Protein AF-A0A534LFG1-F1 (afdb_monomer_lite)

pLDDT: mean 82.27, std 19.26, range [36.06, 98.5]

Foldseek 3Di:
DDDDDPPDPPVPPFQQFWKDKDKDKDLAADDLVVLVVSLVQQQQVDRPDDDRPRRGLFLKKWKWKDKQQHTDATDIWGTGLVVDPVSSVRSVVLNVCRVPDDRRIIMIMMMIRHGADPPADRTRVLYDFDWDQDPNGIDTDDDITADPDPPVPRPPDRGD

Secondary structure (DSSP, 8-state):
----------TTTTGGG--EEEEEEESS---SHHHHHHHHHHHH-PPSSSS--TT-S-S-EEEEEEETTEEEEEEEESS-GGG-HHHHHHHHHHHHHHHHSPTT--EEEEEEE----TT----GGGSSPEEEEETTEEEEE---S--------TTTS---

Structure (mmCIF, N/CA/C/O backbone):
data_AF-A0A534LFG1-F1
#
_entry.id   AF-A0A534LFG1-F1
#
loop_
_atom_site.group_PDB
_atom_site.id
_atom_site.type_symbol
_atom_site.label_atom_id
_atom_site.label_alt_id
_atom_site.label_comp_id
_at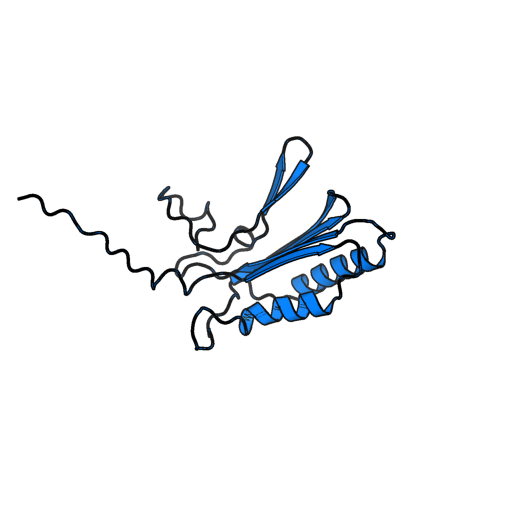om_site.label_asym_id
_atom_site.label_entity_id
_atom_site.label_seq_id
_atom_site.pdbx_PDB_ins_code
_atom_site.Cartn_x
_atom_site.Cartn_y
_atom_site.Cartn_z
_atom_site.occupancy
_atom_site.B_iso_or_equiv
_atom_site.auth_seq_id
_atom_site.auth_comp_id
_atom_site.auth_asym_id
_atom_site.auth_atom_id
_atom_site.pdbx_PDB_model_num
ATOM 1 N N . MET A 1 1 ? -3.497 -32.196 -44.709 1.00 38.19 1 MET A N 1
ATOM 2 C CA . MET A 1 1 ? -2.344 -31.792 -43.874 1.00 38.19 1 MET A CA 1
ATOM 3 C C . MET A 1 1 ? -2.726 -30.531 -43.113 1.00 38.19 1 MET A C 1
ATOM 5 O O . MET A 1 1 ? -2.758 -29.467 -43.707 1.00 38.19 1 MET A O 1
ATOM 9 N N . SER A 1 2 ? -3.103 -30.648 -41.839 1.00 39.84 2 SER A N 1
ATOM 10 C CA . SER A 1 2 ? -3.384 -29.499 -40.967 1.00 39.84 2 SER A CA 1
ATOM 11 C C . SER A 1 2 ? -2.445 -29.612 -39.772 1.00 39.84 2 SER A C 1
ATOM 13 O O . SER A 1 2 ? -2.608 -30.491 -38.926 1.00 39.84 2 SER A O 1
ATOM 15 N N . GLN A 1 3 ? -1.385 -28.804 -39.766 1.00 36.06 3 GLN A N 1
ATOM 16 C CA . GLN A 1 3 ? -0.477 -28.715 -38.630 1.00 36.06 3 GLN A CA 1
ATOM 17 C C . GLN A 1 3 ? -1.161 -27.877 -37.548 1.00 36.06 3 GLN A C 1
ATOM 19 O O . GLN A 1 3 ? -1.248 -26.657 -37.654 1.00 36.06 3 GLN A O 1
ATOM 24 N N . ARG A 1 4 ? -1.660 -28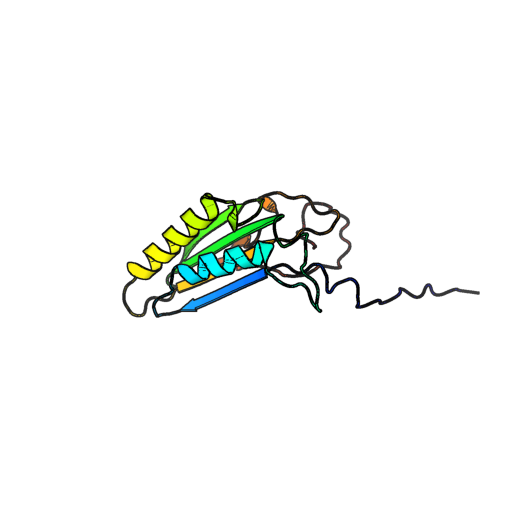.540 -36.499 1.00 39.09 4 ARG A N 1
ATOM 25 C CA . ARG A 1 4 ? -1.994 -27.874 -35.236 1.00 39.09 4 ARG A CA 1
ATOM 26 C C . ARG A 1 4 ? -0.694 -27.372 -34.614 1.00 39.09 4 ARG A C 1
ATOM 28 O O . ARG A 1 4 ? 0.124 -28.167 -34.152 1.00 39.09 4 ARG A O 1
ATOM 35 N N . THR A 1 5 ? -0.509 -26.060 -34.599 1.00 41.78 5 THR A N 1
ATOM 36 C CA . THR A 1 5 ? 0.534 -25.378 -33.835 1.00 41.78 5 THR A CA 1
ATOM 37 C C . THR A 1 5 ? 0.367 -25.716 -32.351 1.00 41.78 5 THR A C 1
ATOM 39 O O . THR A 1 5 ? -0.608 -25.333 -31.708 1.00 41.78 5 THR A O 1
ATOM 42 N N . ARG A 1 6 ? 1.316 -26.479 -31.791 1.00 36.97 6 ARG A N 1
ATOM 43 C CA . ARG A 1 6 ? 1.435 -26.667 -30.339 1.00 36.97 6 ARG A CA 1
ATOM 44 C C . ARG A 1 6 ? 1.841 -25.331 -29.722 1.00 36.97 6 ARG A C 1
ATOM 46 O O . ARG A 1 6 ? 2.999 -24.936 -29.828 1.00 36.97 6 ARG A O 1
ATOM 53 N N . VAL A 1 7 ? 0.908 -24.667 -29.047 1.00 42.75 7 VAL A N 1
ATOM 54 C CA . VAL A 1 7 ? 1.237 -23.594 -28.103 1.00 42.75 7 VAL A CA 1
ATOM 55 C C . VAL A 1 7 ? 2.069 -24.229 -26.989 1.00 42.75 7 VAL A C 1
ATOM 57 O O . VAL A 1 7 ? 1.596 -25.110 -26.269 1.00 42.75 7 VAL A O 1
ATOM 60 N N . SER A 1 8 ? 3.348 -23.865 -26.896 1.00 38.81 8 SER A N 1
ATOM 61 C CA . SER A 1 8 ? 4.226 -24.404 -25.863 1.00 38.81 8 SER A CA 1
ATOM 62 C C . SER A 1 8 ? 3.836 -23.811 -24.508 1.00 38.81 8 SER A C 1
ATOM 64 O O . SER A 1 8 ? 4.223 -22.689 -24.184 1.00 38.81 8 SER A O 1
ATOM 66 N N . ASN A 1 9 ? 3.112 -24.571 -23.690 1.00 44.28 9 ASN A N 1
ATOM 67 C CA . ASN A 1 9 ? 2.998 -24.294 -22.261 1.00 44.28 9 ASN A CA 1
ATOM 68 C C . ASN A 1 9 ? 4.360 -24.561 -21.606 1.00 44.28 9 ASN A C 1
ATOM 70 O O . ASN A 1 9 ? 4.653 -25.679 -21.190 1.00 44.28 9 ASN A O 1
ATOM 74 N N . ARG A 1 10 ? 5.224 -23.540 -21.542 1.00 38.34 10 ARG A N 1
ATOM 75 C CA . ARG A 1 10 ? 6.400 -23.542 -20.661 1.00 38.34 10 ARG A CA 1
ATOM 76 C C . ARG A 1 10 ? 6.035 -22.818 -19.358 1.00 38.34 10 ARG A C 1
ATOM 78 O O . ARG A 1 10 ? 6.088 -21.589 -19.337 1.00 38.34 10 ARG A O 1
ATOM 85 N N . PRO A 1 11 ? 5.731 -23.536 -18.261 1.00 42.47 11 PRO A N 1
ATOM 86 C CA . PRO A 1 11 ? 5.372 -22.927 -16.975 1.00 42.47 11 PRO A CA 1
ATOM 87 C C . PRO A 1 11 ? 6.530 -22.160 -16.299 1.00 42.47 11 PRO A C 1
ATOM 89 O O . PRO A 1 11 ? 6.317 -21.455 -15.321 1.00 42.47 11 PRO A O 1
ATOM 92 N N . ALA A 1 12 ? 7.754 -22.230 -16.833 1.00 42.09 12 ALA A N 1
ATOM 93 C CA . ALA A 1 12 ? 8.945 -21.635 -16.222 1.00 42.09 12 ALA A CA 1
ATOM 94 C C . ALA A 1 12 ? 9.091 -20.106 -16.397 1.00 42.09 12 ALA A C 1
ATOM 96 O O . ALA A 1 12 ? 9.853 -19.491 -15.661 1.00 42.09 12 ALA A O 1
ATOM 97 N N . ARG A 1 13 ? 8.397 -19.464 -17.353 1.00 46.31 13 ARG A N 1
ATOM 98 C CA . ARG A 1 13 ? 8.563 -18.012 -17.609 1.00 46.31 13 ARG A CA 1
ATOM 99 C C . ARG A 1 13 ? 7.664 -17.098 -16.769 1.00 46.31 13 ARG A C 1
ATOM 101 O O . ARG A 1 13 ? 8.004 -15.929 -16.628 1.00 46.31 13 ARG A O 1
ATOM 108 N N . LEU A 1 14 ? 6.558 -17.601 -16.212 1.00 48.28 14 LEU A N 1
ATOM 109 C CA . LEU A 1 14 ? 5.658 -16.793 -15.370 1.00 48.28 14 LEU A CA 1
ATOM 110 C C . LEU A 1 14 ? 6.205 -16.578 -13.953 1.00 48.28 14 LEU A C 1
ATOM 112 O O . LEU A 1 14 ? 5.937 -15.552 -13.336 1.00 48.28 14 LEU A O 1
ATOM 116 N N . ALA A 1 15 ? 6.996 -17.523 -13.444 1.00 48.16 15 ALA A N 1
ATOM 117 C CA . ALA A 1 15 ? 7.451 -17.504 -12.058 1.00 48.16 15 ALA A CA 1
ATOM 118 C C . ALA A 1 15 ? 8.389 -16.320 -11.739 1.00 48.16 15 ALA A C 1
ATOM 120 O O . ALA A 1 15 ? 8.491 -15.916 -10.588 1.00 48.16 15 ALA A O 1
ATOM 121 N N . SER A 1 16 ? 9.044 -15.720 -12.740 1.00 53.75 16 SER A N 1
ATOM 122 C CA . SER A 1 16 ? 10.125 -14.749 -12.529 1.00 53.75 16 SER A CA 1
ATOM 123 C C . SER A 1 16 ? 9.684 -13.279 -12.473 1.00 53.75 16 SER A C 1
ATOM 125 O O . SER A 1 16 ? 10.534 -12.409 -12.638 1.00 53.75 16 SER A O 1
ATOM 127 N N . ARG A 1 17 ? 8.385 -12.962 -12.379 1.00 62.84 17 ARG A N 1
ATOM 128 C CA . ARG A 1 17 ? 7.884 -11.578 -12.562 1.00 62.84 17 ARG A CA 1
ATOM 129 C C . ARG A 1 17 ? 6.794 -11.159 -11.583 1.00 62.84 17 ARG A C 1
ATOM 131 O O . ARG A 1 17 ? 6.029 -10.251 -11.869 1.00 62.84 17 ARG A O 1
ATOM 138 N N . MET A 1 18 ? 6.711 -11.816 -10.436 1.00 75.69 18 MET A N 1
ATOM 139 C CA . MET A 1 18 ? 5.691 -11.474 -9.452 1.00 75.69 18 MET A CA 1
ATOM 140 C C . MET A 1 18 ? 6.048 -10.173 -8.724 1.00 75.69 18 MET A C 1
ATOM 142 O O . MET A 1 18 ? 7.216 -9.823 -8.600 1.00 75.69 18 MET A O 1
ATOM 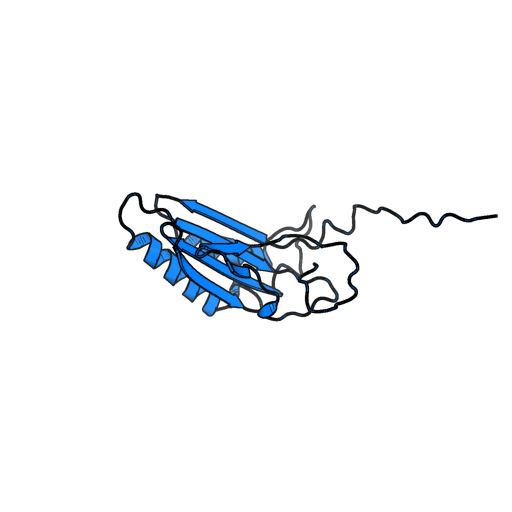146 N N . CYS A 1 19 ? 5.042 -9.449 -8.256 1.00 87.50 19 CYS A N 1
ATOM 147 C CA . CYS A 1 19 ? 5.134 -8.344 -7.305 1.00 87.50 19 CYS A CA 1
ATOM 148 C C . CYS A 1 19 ? 5.265 -8.848 -5.859 1.00 87.50 19 CYS A C 1
ATOM 150 O O . CYS A 1 19 ? 5.222 -10.057 -5.600 1.00 87.50 19 CYS A O 1
ATOM 152 N N . ARG A 1 20 ? 5.372 -7.919 -4.901 1.00 91.31 20 ARG A N 1
ATOM 153 C CA . ARG A 1 20 ? 5.162 -8.208 -3.472 1.00 91.31 20 ARG A CA 1
ATOM 154 C C . ARG A 1 20 ? 3.882 -7.562 -2.995 1.00 91.31 20 ARG A C 1
ATOM 156 O O . ARG A 1 20 ? 3.577 -6.437 -3.373 1.00 91.31 20 ARG A O 1
ATOM 163 N N . MET A 1 21 ? 3.142 -8.295 -2.175 1.00 94.06 21 MET A N 1
ATOM 164 C CA . MET A 1 21 ? 1.892 -7.832 -1.592 1.00 94.06 21 MET A CA 1
ATOM 165 C C . MET A 1 21 ? 1.940 -8.019 -0.086 1.00 94.06 21 MET A C 1
ATOM 167 O O . MET A 1 21 ? 2.454 -9.024 0.401 1.00 94.06 21 MET A O 1
ATOM 171 N N . MET A 1 22 ? 1.354 -7.067 0.620 1.00 96.31 22 MET A N 1
ATOM 172 C CA . MET A 1 22 ? 1.100 -7.097 2.048 1.00 96.31 22 MET A CA 1
ATOM 173 C C . MET A 1 22 ? -0.396 -6.886 2.277 1.00 96.31 22 MET A C 1
ATOM 175 O O . MET A 1 22 ? -1.044 -6.081 1.599 1.00 96.31 22 MET A O 1
ATOM 179 N N . GLY A 1 23 ? -0.936 -7.619 3.244 1.00 97.12 23 GLY A N 1
ATOM 180 C CA . GLY A 1 23 ? -2.281 -7.439 3.767 1.00 97.12 23 GLY A CA 1
ATOM 181 C C . GLY A 1 23 ? -2.245 -7.581 5.282 1.00 97.12 23 GLY A C 1
ATOM 182 O O . GLY A 1 23 ? -1.763 -8.589 5.791 1.00 97.12 23 GLY A O 1
ATOM 183 N N . VAL A 1 24 ? -2.745 -6.580 5.996 1.00 97.06 24 VAL A N 1
ATOM 184 C CA . VAL A 1 24 ? -2.854 -6.575 7.457 1.00 97.06 24 VAL A CA 1
ATOM 185 C C . VAL A 1 24 ? -4.320 -6.432 7.808 1.00 97.06 24 VAL A C 1
ATOM 187 O O . VAL A 1 24 ? -4.982 -5.528 7.310 1.00 97.06 24 VAL A O 1
ATOM 190 N N . VAL A 1 25 ? -4.823 -7.296 8.684 1.00 96.38 25 VAL A N 1
ATOM 191 C CA . VAL A 1 25 ? -6.154 -7.171 9.282 1.00 96.38 25 VAL A CA 1
ATOM 192 C C . VAL A 1 25 ? -5.961 -7.249 10.782 1.00 96.38 25 VAL A C 1
ATOM 194 O O . VAL A 1 25 ? -5.603 -8.301 11.306 1.00 96.38 25 VAL A O 1
ATOM 197 N N . SER A 1 26 ? -6.153 -6.133 11.478 1.00 93.75 26 SER A N 1
ATOM 198 C CA . SER A 1 26 ? -5.831 -6.062 12.898 1.00 93.75 26 SER A CA 1
ATOM 199 C C . SER A 1 26 ? -6.858 -5.278 13.703 1.00 93.75 26 SER A C 1
ATOM 20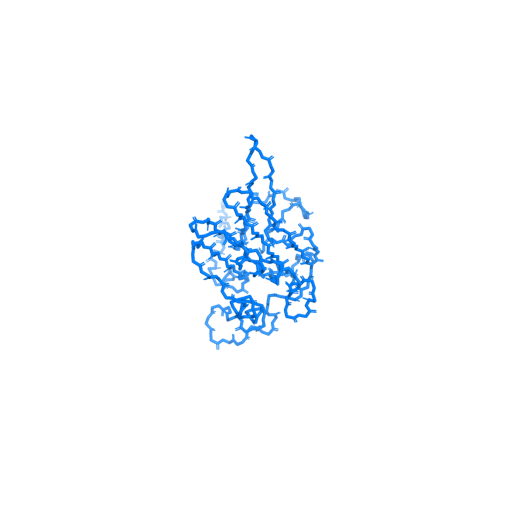1 O O . SER A 1 26 ? -7.439 -4.298 13.242 1.00 93.75 26 SER A O 1
ATOM 203 N N . ARG A 1 27 ? -7.054 -5.716 14.949 1.00 92.00 27 ARG A N 1
ATOM 204 C CA . ARG A 1 27 ? -7.683 -4.934 16.026 1.00 92.00 27 ARG A CA 1
ATOM 205 C C . ARG A 1 27 ? -6.661 -4.485 17.080 1.00 92.00 27 ARG A C 1
ATOM 207 O O . ARG A 1 27 ? -6.977 -3.625 17.894 1.00 92.00 27 ARG A O 1
ATOM 214 N N . GLY A 1 28 ? -5.435 -5.016 17.032 1.00 86.44 28 GLY A N 1
ATOM 215 C CA . GLY A 1 28 ? -4.309 -4.690 17.917 1.00 86.44 28 GLY A CA 1
ATOM 216 C C . GLY A 1 28 ? -3.201 -3.890 17.214 1.00 86.44 28 GLY A C 1
ATOM 217 O O . GLY A 1 28 ? -3.300 -3.632 16.012 1.00 86.44 28 GLY A O 1
ATOM 218 N N . PRO A 1 29 ? -2.155 -3.463 17.931 1.00 86.75 29 PRO A N 1
ATOM 219 C CA . PRO A 1 29 ? -1.137 -2.578 17.373 1.00 86.75 29 PRO A CA 1
ATOM 220 C C . PRO A 1 29 ? -0.486 -3.168 16.113 1.00 86.75 29 PRO A C 1
ATOM 222 O O . PRO A 1 29 ? -0.189 -4.358 16.049 1.00 86.75 29 PRO A O 1
ATOM 225 N N . VAL A 1 30 ? -0.287 -2.317 15.110 1.00 89.94 30 VAL A N 1
ATOM 226 C CA . VAL A 1 30 ? 0.550 -2.560 13.932 1.00 89.94 30 VAL A CA 1
ATOM 227 C C . VAL A 1 30 ? 1.804 -1.710 14.092 1.00 89.94 30 VAL A C 1
ATOM 229 O O . VAL A 1 30 ? 1.705 -0.492 14.252 1.00 89.94 30 VAL A O 1
ATOM 232 N N . TYR A 1 31 ? 2.964 -2.356 14.104 1.00 91.38 31 TYR A N 1
ATOM 233 C CA . TYR A 1 31 ? 4.247 -1.697 14.315 1.00 91.38 31 TYR A CA 1
ATOM 234 C C . TYR A 1 31 ? 4.777 -1.086 13.013 1.00 91.38 31 TYR A C 1
ATOM 236 O O . TYR A 1 31 ? 4.418 -1.513 11.915 1.00 91.38 31 TYR A O 1
ATOM 244 N N . TYR A 1 32 ? 5.567 -0.020 13.147 1.00 94.12 32 TYR A N 1
ATOM 245 C CA . TYR A 1 32 ? 6.075 0.738 12.002 1.00 94.12 32 TYR A CA 1
ATOM 246 C C . TYR A 1 32 ? 7.150 -0.029 11.214 1.00 94.12 32 TYR A C 1
ATOM 248 O O . TYR A 1 32 ? 7.201 0.076 9.990 1.00 94.12 32 TYR A O 1
ATOM 256 N N . ASP A 1 33 ? 7.941 -0.849 11.906 1.00 95.75 33 ASP A N 1
ATOM 257 C CA . ASP A 1 33 ? 8.958 -1.741 11.335 1.00 95.75 33 ASP A CA 1
ATOM 258 C C . ASP A 1 33 ? 8.406 -2.637 10.216 1.00 95.75 33 ASP A C 1
ATOM 260 O O . ASP A 1 33 ? 9.069 -2.823 9.202 1.00 95.75 33 ASP A O 1
ATOM 264 N N . LEU A 1 34 ? 7.152 -3.091 10.316 1.00 95.69 34 LEU A N 1
ATOM 265 C CA . LEU A 1 34 ? 6.477 -3.850 9.263 1.00 95.69 34 LEU A 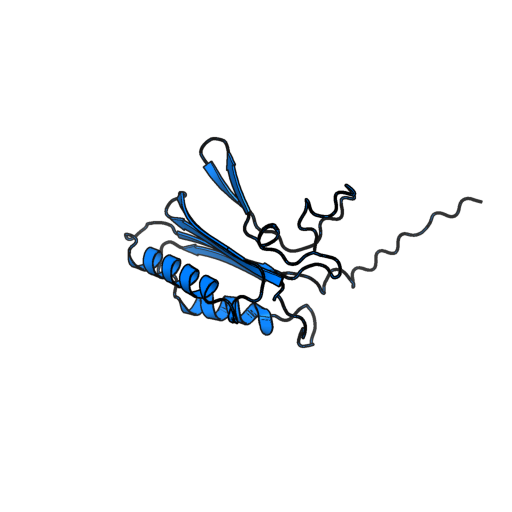CA 1
ATOM 266 C C . LEU A 1 34 ? 6.524 -3.135 7.903 1.00 95.69 34 LEU A C 1
ATOM 268 O O . LEU A 1 34 ? 6.692 -3.775 6.866 1.00 95.69 34 LEU A O 1
ATOM 272 N N . PHE A 1 35 ? 6.363 -1.810 7.885 1.00 97.50 35 PHE A N 1
ATOM 273 C CA . PHE A 1 35 ? 6.410 -1.033 6.647 1.00 97.50 35 PHE A CA 1
ATOM 274 C C . PHE A 1 35 ? 7.839 -0.879 6.128 1.00 97.50 35 PHE A C 1
ATOM 276 O O . PHE A 1 35 ? 8.035 -0.851 4.911 1.00 97.50 35 PHE A O 1
ATOM 283 N N . GLU A 1 36 ? 8.827 -0.793 7.016 1.00 96.44 36 GLU A N 1
ATOM 284 C CA . GLU A 1 36 ? 10.245 -0.746 6.648 1.00 96.44 36 GLU A CA 1
ATOM 285 C C . GLU A 1 36 ? 10.686 -2.085 6.049 1.00 96.44 36 GLU A C 1
ATOM 287 O O . GLU A 1 36 ? 11.217 -2.128 4.939 1.00 96.44 36 GLU A O 1
ATOM 292 N N . GLU A 1 37 ? 10.355 -3.188 6.721 1.00 95.56 37 GLU A N 1
ATOM 293 C CA . GLU A 1 37 ? 10.601 -4.546 6.243 1.00 95.56 37 GLU A CA 1
ATOM 294 C C . GLU A 1 37 ? 9.880 -4.819 4.921 1.00 95.56 37 GLU A C 1
ATOM 296 O O . GLU A 1 37 ? 10.443 -5.438 4.014 1.00 95.56 37 GLU A O 1
ATOM 301 N N . PHE A 1 38 ? 8.647 -4.324 4.767 1.00 96.75 38 PHE A N 1
ATOM 302 C CA . PHE A 1 38 ? 7.931 -4.450 3.505 1.00 96.75 38 PHE A CA 1
ATOM 303 C C . PHE A 1 38 ? 8.623 -3.673 2.382 1.00 96.75 38 PHE A C 1
ATOM 305 O O . PHE A 1 38 ? 8.782 -4.228 1.297 1.00 96.75 38 PHE A O 1
ATOM 312 N N . ALA A 1 39 ? 9.089 -2.442 2.624 1.00 96.25 39 ALA A N 1
ATOM 313 C CA . ALA A 1 39 ? 9.842 -1.673 1.630 1.00 96.25 39 ALA A CA 1
ATOM 314 C C . ALA A 1 39 ? 11.113 -2.413 1.195 1.00 96.25 39 ALA A C 1
ATOM 316 O O . ALA A 1 39 ? 11.407 -2.497 0.002 1.00 96.25 39 ALA A O 1
ATOM 317 N N . ASP A 1 40 ? 11.824 -3.015 2.146 1.00 93.50 40 ASP A N 1
ATOM 318 C CA . ASP A 1 40 ? 13.041 -3.788 1.910 1.00 93.50 40 ASP A CA 1
ATOM 319 C C . ASP A 1 40 ? 12.836 -4.962 0.941 1.00 93.50 40 ASP A C 1
ATOM 321 O O . ASP A 1 40 ? 13.741 -5.303 0.169 1.00 93.50 40 ASP A O 1
ATOM 325 N N . LEU A 1 41 ? 11.632 -5.542 0.886 1.00 91.88 41 LEU A N 1
ATOM 326 C CA . LEU A 1 41 ? 11.306 -6.583 -0.093 1.00 91.88 41 LEU A CA 1
ATOM 327 C C . LEU A 1 41 ? 11.364 -6.082 -1.544 1.00 91.88 41 LEU A C 1
ATOM 329 O O . LEU A 1 41 ? 11.456 -6.908 -2.454 1.00 91.88 41 LEU A O 1
ATOM 333 N N . ALA A 1 42 ? 11.372 -4.768 -1.789 1.00 90.88 42 ALA A N 1
ATOM 334 C CA . ALA A 1 42 ? 11.567 -4.213 -3.126 1.00 90.88 42 ALA A CA 1
ATOM 335 C C . ALA A 1 42 ? 12.957 -4.536 -3.693 1.00 90.88 42 ALA A C 1
ATOM 337 O O . ALA A 1 42 ? 13.111 -4.660 -4.908 1.00 90.88 42 ALA A O 1
ATOM 338 N N . THR A 1 43 ? 13.965 -4.695 -2.833 1.00 87.25 43 THR A N 1
ATOM 339 C CA . THR A 1 43 ? 15.349 -5.009 -3.228 1.00 87.25 43 THR A CA 1
ATOM 340 C C . THR A 1 43 ? 15.752 -6.427 -2.840 1.00 87.25 43 THR A C 1
ATOM 342 O O . THR A 1 43 ? 16.438 -7.098 -3.606 1.00 87.25 43 THR A O 1
ATOM 345 N N . LYS A 1 44 ? 15.308 -6.899 -1.669 1.00 83.62 44 LYS A N 1
ATOM 346 C CA . LYS A 1 44 ? 15.707 -8.187 -1.080 1.00 83.62 44 LYS A CA 1
ATOM 347 C C . LYS A 1 44 ? 14.742 -9.332 -1.413 1.00 83.62 44 LYS A C 1
ATOM 349 O O . LYS A 1 44 ? 15.043 -10.493 -1.142 1.00 83.62 44 LYS A O 1
ATOM 354 N N . GLY A 1 45 ? 13.569 -9.033 -1.976 1.00 73.88 45 GLY A N 1
ATOM 355 C CA . GLY A 1 45 ? 12.526 -10.018 -2.254 1.00 73.88 45 GLY A CA 1
ATOM 356 C C . GLY A 1 45 ? 12.926 -11.032 -3.331 1.00 73.88 45 GLY A C 1
ATOM 357 O O . GLY A 1 45 ? 12.908 -10.730 -4.519 1.00 73.88 45 GLY A O 1
ATOM 358 N N . MET A 1 46 ? 13.204 -12.274 -2.932 1.00 67.50 46 MET A N 1
ATOM 359 C CA . MET A 1 46 ? 13.600 -13.375 -3.827 1.00 67.50 46 MET A CA 1
ATOM 360 C C . MET A 1 46 ? 12.464 -13.818 -4.767 1.00 67.50 46 MET A C 1
ATOM 362 O O . MET A 1 46 ? 11.423 -14.297 -4.303 1.00 67.50 46 MET A O 1
ATOM 366 N N . CYS A 1 47 ? 12.628 -13.700 -6.088 1.00 55.97 47 CYS A N 1
ATOM 367 C CA . CYS A 1 47 ? 11.786 -14.415 -7.064 1.00 55.97 47 CYS A CA 1
ATOM 368 C C . CYS A 1 47 ? 12.208 -15.903 -7.121 1.00 55.97 47 CYS A C 1
ATOM 370 O O . CYS A 1 47 ? 13.354 -16.208 -6.799 1.00 55.97 47 CYS A O 1
ATOM 372 N N . PRO A 1 48 ? 11.309 -16.863 -7.411 1.00 55.12 48 PRO A N 1
ATOM 373 C CA . PRO A 1 48 ? 11.478 -18.243 -6.969 1.00 55.12 48 PRO A CA 1
ATOM 374 C C . PRO A 1 48 ? 12.743 -18.923 -7.522 1.00 55.12 48 PRO A C 1
ATOM 376 O O . PRO A 1 48 ? 12.986 -18.947 -8.725 1.00 55.12 48 PRO A O 1
ATOM 379 N N . ILE A 1 49 ? 13.445 -19.545 -6.564 1.00 48.34 49 ILE A N 1
ATOM 380 C CA . ILE A 1 49 ? 14.651 -20.391 -6.603 1.00 48.34 49 ILE A CA 1
ATOM 381 C C . ILE A 1 49 ? 15.987 -19.652 -6.814 1.00 48.34 49 ILE A C 1
ATOM 383 O O . ILE A 1 49 ? 16.530 -19.574 -7.910 1.00 48.34 49 ILE A O 1
ATOM 387 N N . GLY A 1 50 ? 16.584 -19.252 -5.683 1.00 49.88 50 GLY A N 1
ATOM 388 C CA . GLY A 1 50 ? 18.023 -19.418 -5.437 1.00 49.88 50 GLY A CA 1
ATOM 389 C C . GLY A 1 50 ? 18.981 -18.321 -5.902 1.00 49.88 50 GLY A C 1
ATOM 390 O O . GLY A 1 50 ? 20.173 -18.461 -5.649 1.00 49.88 50 GLY A O 1
ATOM 3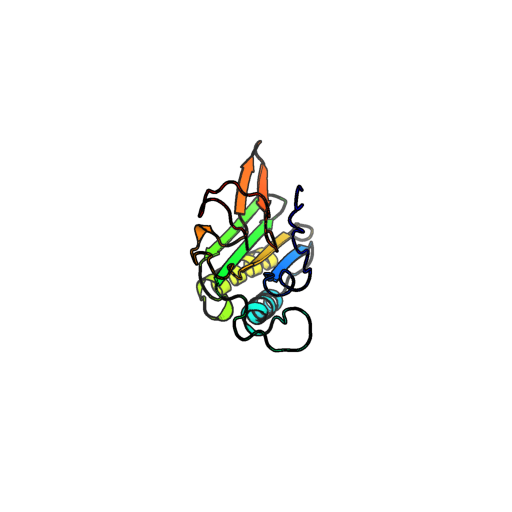91 N N . ALA A 1 51 ? 18.505 -17.242 -6.524 1.00 54.06 51 ALA A N 1
ATOM 392 C CA . ALA A 1 51 ? 19.359 -16.128 -6.933 1.00 54.06 51 ALA A CA 1
ATOM 393 C C . ALA A 1 51 ? 18.774 -14.775 -6.492 1.00 54.06 51 ALA A C 1
ATOM 395 O O . ALA A 1 51 ? 17.554 -14.595 -6.582 1.00 54.06 51 ALA A O 1
ATOM 396 N N . PRO A 1 52 ? 19.617 -13.821 -6.045 1.00 55.34 52 PRO A N 1
ATOM 397 C CA . PRO A 1 52 ? 19.211 -12.434 -5.876 1.00 55.34 52 PRO A CA 1
ATOM 398 C C . PRO A 1 52 ? 18.574 -11.927 -7.168 1.00 55.34 52 PRO A C 1
ATOM 400 O O . PRO A 1 52 ? 19.150 -12.026 -8.250 1.00 55.34 52 PRO A O 1
ATOM 403 N N . ASP A 1 53 ? 17.363 -11.402 -7.059 1.00 65.06 53 ASP A N 1
ATOM 404 C CA . ASP A 1 53 ? 16.684 -10.791 -8.188 1.00 65.06 53 ASP A CA 1
ATOM 405 C C . ASP A 1 53 ? 17.182 -9.353 -8.346 1.00 65.06 53 ASP A C 1
ATOM 407 O O . ASP A 1 53 ? 16.604 -8.426 -7.782 1.00 65.06 53 ASP A O 1
ATOM 411 N N . GLU A 1 54 ? 18.272 -9.167 -9.096 1.00 65.00 54 GLU A N 1
ATOM 412 C CA . GLU A 1 54 ? 18.957 -7.871 -9.257 1.00 65.00 54 GLU A CA 1
ATOM 413 C C . GLU A 1 54 ? 18.023 -6.733 -9.705 1.00 65.00 54 GLU A C 1
ATOM 415 O O . GLU A 1 54 ? 18.237 -5.567 -9.363 1.00 65.00 54 GLU A O 1
ATOM 420 N N . ARG A 1 55 ? 16.949 -7.061 -10.439 1.00 73.81 55 ARG A N 1
ATOM 421 C CA . ARG A 1 55 ? 15.948 -6.078 -10.872 1.00 73.81 55 ARG A CA 1
ATOM 422 C C . ARG A 1 55 ? 15.035 -5.628 -9.724 1.00 73.81 55 ARG A C 1
ATOM 424 O O . ARG A 1 55 ? 14.668 -4.454 -9.673 1.00 73.81 55 ARG A O 1
ATOM 431 N N . GLY A 1 56 ? 14.662 -6.537 -8.825 1.00 81.62 56 GLY A N 1
ATOM 432 C CA . GLY A 1 56 ? 13.731 -6.278 -7.727 1.00 81.62 56 GLY A CA 1
ATOM 433 C C . GLY A 1 56 ? 12.331 -5.818 -8.166 1.00 81.62 56 GLY A C 1
ATOM 434 O O . GLY A 1 56 ? 11.893 -6.032 -9.301 1.00 81.62 56 GLY A O 1
ATOM 435 N N . HIS A 1 57 ? 11.628 -5.166 -7.238 1.00 87.56 57 HIS A N 1
ATOM 436 C CA . HIS A 1 57 ? 10.265 -4.641 -7.377 1.00 87.56 57 HIS A CA 1
ATOM 437 C C . HIS A 1 57 ? 10.277 -3.111 -7.222 1.00 87.56 57 HIS A C 1
ATOM 439 O O . HIS A 1 57 ? 9.757 -2.555 -6.257 1.00 87.56 57 HIS A O 1
ATOM 445 N N . LYS A 1 58 ? 10.955 -2.443 -8.159 1.00 90.12 58 LYS A N 1
ATOM 446 C CA . LYS A 1 58 ? 11.276 -1.004 -8.114 1.00 90.12 58 LYS A CA 1
ATOM 447 C C . LYS A 1 58 ? 10.442 -0.161 -9.086 1.00 90.12 58 LYS A C 1
ATOM 449 O O . LYS A 1 58 ? 10.768 0.994 -9.342 1.00 90.12 58 LYS A O 1
ATOM 454 N N . ASP A 1 59 ? 9.384 -0.741 -9.650 1.00 91.69 59 ASP A N 1
ATOM 455 C CA . ASP A 1 59 ? 8.603 -0.149 -10.743 1.00 91.69 59 ASP A CA 1
ATOM 456 C C . ASP A 1 59 ? 7.322 0.557 -10.253 1.00 91.69 59 ASP A C 1
ATOM 458 O O . ASP A 1 59 ? 6.487 0.990 -11.055 1.00 91.69 59 ASP A O 1
ATOM 462 N N . GLY A 1 60 ? 7.142 0.652 -8.937 1.00 94.31 60 GLY A N 1
ATOM 463 C CA . GLY A 1 60 ? 6.037 1.330 -8.271 1.00 94.31 60 GLY A CA 1
ATOM 464 C C . GLY A 1 60 ? 5.763 0.760 -6.885 1.00 94.31 60 GLY A C 1
ATOM 465 O O . GLY A 1 60 ? 6.182 -0.348 -6.552 1.00 94.31 60 GLY A O 1
ATOM 466 N N . TRP A 1 61 ? 5.012 1.504 -6.089 1.00 97.31 61 TRP A N 1
ATOM 467 C CA . TRP A 1 61 ? 4.567 1.085 -4.766 1.00 97.31 61 TRP A CA 1
ATOM 468 C C . TRP A 1 61 ? 3.210 1.704 -4.444 1.00 97.31 61 TRP A C 1
ATOM 470 O O . TRP A 1 61 ? 2.807 2.700 -5.050 1.00 97.31 61 TRP A O 1
ATOM 480 N N . GLY A 1 62 ? 2.522 1.146 -3.456 1.00 98.00 62 GLY A N 1
ATOM 481 C CA . GLY A 1 62 ? 1.363 1.802 -2.873 1.00 98.00 62 GLY A CA 1
ATOM 482 C C . GLY A 1 62 ? 0.918 1.184 -1.564 1.00 98.00 62 GLY A C 1
ATOM 483 O O . GLY A 1 62 ? 1.191 0.018 -1.280 1.00 98.00 62 GLY A O 1
ATOM 484 N N . LEU A 1 63 ? 0.234 2.004 -0.773 1.00 98.50 63 LEU A N 1
ATOM 485 C CA . LEU A 1 63 ? -0.356 1.666 0.511 1.00 98.50 63 LEU A CA 1
ATOM 486 C C . LEU A 1 63 ? -1.804 2.172 0.540 1.00 98.50 63 LEU A C 1
ATOM 488 O O . LEU A 1 63 ? -2.091 3.296 0.125 1.00 98.50 63 LEU A O 1
ATOM 492 N N . ALA A 1 64 ? -2.716 1.354 1.053 1.00 98.50 64 ALA A N 1
ATOM 493 C CA . ALA A 1 64 ? -4.068 1.763 1.415 1.00 98.50 64 ALA A CA 1
ATOM 494 C C . ALA A 1 64 ? -4.382 1.307 2.837 1.00 98.50 64 ALA A C 1
ATOM 496 O O . ALA A 1 64 ? -3.983 0.217 3.243 1.00 98.50 64 ALA A O 1
ATOM 497 N N . CYS A 1 65 ? -5.114 2.125 3.584 1.00 98.19 65 CYS A N 1
ATOM 498 C CA . CYS A 1 65 ? -5.518 1.829 4.947 1.00 98.19 65 CYS A CA 1
ATOM 499 C C . CYS A 1 65 ? -6.990 2.167 5.160 1.00 98.19 65 CYS A C 1
ATOM 501 O O . CYS A 1 65 ? -7.429 3.288 4.890 1.00 98.19 65 CYS A O 1
ATOM 503 N N . PHE A 1 66 ? -7.727 1.201 5.693 1.00 97.94 66 PHE A N 1
ATOM 504 C CA . PHE A 1 66 ? -9.106 1.344 6.119 1.00 97.94 66 PHE A CA 1
ATOM 505 C C . PHE A 1 66 ? -9.186 1.259 7.635 1.00 97.94 66 PHE A C 1
ATOM 507 O O . PHE A 1 66 ? -8.591 0.376 8.251 1.00 97.94 66 PHE A O 1
ATOM 514 N N . GLN A 1 67 ? -9.996 2.127 8.227 1.00 97.00 67 GLN A N 1
ATOM 515 C CA . GLN A 1 67 ? -10.358 2.076 9.636 1.00 97.00 67 GLN A CA 1
ATOM 516 C C . GLN A 1 67 ? -11.871 1.896 9.731 1.00 97.00 67 GLN A C 1
ATOM 518 O O . GLN A 1 67 ? -12.622 2.726 9.218 1.00 97.00 67 GLN A O 1
ATOM 523 N N . ASN A 1 68 ? -12.323 0.808 10.362 1.00 95.06 68 ASN A N 1
ATOM 524 C CA . ASN A 1 68 ? -13.750 0.464 10.471 1.00 95.06 68 ASN A CA 1
ATOM 525 C C . ASN A 1 68 ? -14.504 0.531 9.129 1.00 95.06 68 ASN A C 1
ATOM 527 O O . ASN A 1 68 ? -15.597 1.082 9.043 1.00 95.06 68 ASN A O 1
ATOM 531 N N . GLY A 1 69 ? -13.889 -0.001 8.070 1.00 93.81 69 GLY A N 1
ATOM 532 C CA . GLY A 1 69 ? -14.481 -0.057 6.730 1.00 93.81 69 GLY A CA 1
ATOM 533 C C . GLY A 1 69 ? -14.414 1.246 5.927 1.00 93.81 69 GLY A C 1
ATOM 534 O O . GLY A 1 69 ? -14.740 1.230 4.748 1.00 93.81 69 GLY A O 1
ATOM 535 N N . SER A 1 70 ? -13.952 2.356 6.508 1.00 95.94 70 SER A N 1
ATOM 536 C CA . SER A 1 70 ? -13.740 3.614 5.778 1.00 95.94 70 SER A CA 1
ATOM 537 C C . SER A 1 70 ? -12.290 3.744 5.327 1.00 95.94 70 SER A C 1
ATOM 539 O O . SER A 1 70 ? -11.388 3.594 6.154 1.00 95.94 70 SER A O 1
ATOM 541 N N . LEU A 1 71 ? -12.055 4.077 4.056 1.00 97.75 71 LEU A N 1
ATOM 542 C CA . LEU A 1 71 ? -10.718 4.403 3.556 1.00 97.75 71 LEU A CA 1
ATOM 543 C C . LEU A 1 71 ? -10.214 5.685 4.238 1.00 97.75 71 LEU A C 1
ATOM 545 O O . LEU A 1 71 ? -10.907 6.702 4.249 1.00 97.75 71 LEU A O 1
ATOM 549 N N . LYS A 1 72 ? -9.025 5.626 4.839 1.00 97.75 72 LYS A N 1
ATOM 550 C CA . LYS A 1 72 ? -8.392 6.759 5.534 1.00 97.75 72 LYS A CA 1
ATOM 551 C C . LYS A 1 72 ? -7.132 7.237 4.841 1.00 97.75 72 LYS A C 1
ATOM 553 O O . LYS A 1 72 ? -6.913 8.435 4.758 1.00 97.75 72 LYS A O 1
ATOM 558 N N . VAL A 1 73 ? -6.336 6.300 4.339 1.00 97.94 73 VAL A N 1
ATOM 559 C CA . VAL A 1 73 ? -5.075 6.599 3.663 1.00 97.94 73 VAL A CA 1
ATOM 560 C C . VAL A 1 73 ? -5.042 5.829 2.362 1.00 97.94 73 VAL A C 1
ATOM 562 O O . VAL A 1 73 ? -5.335 4.634 2.340 1.00 97.94 73 VAL A O 1
ATOM 565 N N . HIS A 1 74 ? -4.662 6.500 1.284 1.00 98.19 74 HIS A N 1
ATOM 566 C CA . HIS A 1 74 ? -4.335 5.862 0.019 1.00 98.19 74 HIS A CA 1
ATOM 567 C C . HIS A 1 74 ? -3.258 6.672 -0.678 1.00 98.19 74 HIS A C 1
ATOM 569 O O . HIS A 1 74 ? -3.452 7.846 -0.980 1.00 98.19 74 HIS A O 1
ATOM 575 N N . MET A 1 75 ? -2.124 6.034 -0.939 1.00 98.19 75 MET A N 1
ATOM 576 C CA . MET A 1 75 ? -1.063 6.625 -1.734 1.00 98.19 75 MET A CA 1
ATOM 577 C C . MET A 1 75 ? -0.406 5.556 -2.586 1.00 98.19 75 MET A C 1
ATOM 579 O O . MET A 1 75 ? -0.232 4.414 -2.165 1.00 98.19 75 MET A O 1
ATOM 583 N N . ARG A 1 76 ? -0.038 5.941 -3.800 1.00 97.38 76 ARG A N 1
ATOM 584 C CA . ARG A 1 76 ? 0.702 5.105 -4.736 1.00 97.38 76 ARG A CA 1
ATOM 585 C C . ARG A 1 76 ? 1.553 5.985 -5.629 1.00 97.38 76 ARG A C 1
ATOM 587 O O . ARG A 1 76 ? 1.138 7.095 -5.960 1.00 97.38 76 ARG A O 1
ATOM 594 N N . ASP A 1 77 ? 2.712 5.488 -6.028 1.00 96.88 77 ASP A N 1
ATOM 595 C CA . ASP A 1 77 ? 3.620 6.201 -6.922 1.00 96.88 77 ASP A CA 1
ATOM 596 C C . ASP A 1 77 ? 4.455 5.218 -7.757 1.00 96.88 77 ASP A C 1
ATOM 598 O O . ASP A 1 77 ? 4.486 4.011 -7.503 1.00 96.88 77 ASP A O 1
ATOM 602 N N . ALA A 1 78 ? 5.110 5.740 -8.789 1.00 94.75 78 ALA A N 1
ATOM 603 C CA . ALA A 1 78 ? 6.155 5.026 -9.505 1.00 94.75 78 ALA A CA 1
ATOM 604 C C . ALA A 1 78 ? 7.461 4.996 -8.690 1.00 94.75 78 ALA A C 1
ATOM 606 O O . ALA A 1 78 ? 7.691 5.826 -7.812 1.00 94.75 78 ALA A O 1
ATOM 607 N N . GLY A 1 79 ? 8.341 4.055 -9.029 1.00 93.12 79 GLY A N 1
ATOM 608 C CA . GLY A 1 79 ? 9.655 3.925 -8.406 1.00 93.12 79 GLY A CA 1
ATOM 609 C C . GLY A 1 79 ? 9.699 2.945 -7.233 1.00 93.12 79 GLY A C 1
ATOM 610 O O . GLY A 1 79 ? 8.785 2.157 -6.996 1.00 93.12 79 GLY A O 1
ATOM 611 N N . SER A 1 80 ? 10.820 2.978 -6.526 1.00 94.81 80 SER A N 1
ATOM 612 C CA . SER A 1 80 ? 11.201 2.029 -5.481 1.00 94.81 80 SER A CA 1
ATOM 613 C C . SER A 1 80 ? 10.767 2.540 -4.105 1.00 94.81 80 SER A C 1
ATOM 615 O O . SER A 1 80 ? 11.063 3.682 -3.761 1.00 94.81 80 SER A O 1
ATOM 617 N N . ALA A 1 81 ? 10.069 1.714 -3.316 1.00 96.25 81 ALA A N 1
ATOM 618 C CA . ALA A 1 81 ? 9.592 2.104 -1.983 1.00 96.25 81 ALA A CA 1
ATOM 619 C C . ALA A 1 81 ? 10.721 2.539 -1.019 1.00 96.25 81 ALA A C 1
ATOM 621 O O . ALA A 1 81 ? 10.565 3.600 -0.415 1.00 96.25 81 ALA A O 1
ATOM 622 N N . PRO A 1 82 ? 11.868 1.827 -0.923 1.00 95.44 82 PRO A N 1
ATOM 623 C CA . PRO A 1 82 ? 12.999 2.253 -0.089 1.00 95.44 82 PRO A CA 1
ATOM 624 C C . PRO A 1 82 ? 13.556 3.644 -0.402 1.00 95.44 82 PRO A C 1
ATOM 626 O O . PRO A 1 82 ? 14.121 4.298 0.467 1.00 95.44 82 PRO A O 1
ATOM 629 N N . ASP A 1 83 ? 13.391 4.106 -1.641 1.00 95.75 83 ASP A N 1
ATOM 630 C CA . ASP A 1 83 ? 13.930 5.387 -2.104 1.00 95.75 83 ASP A CA 1
ATOM 631 C C . ASP A 1 83 ? 12.873 6.509 -2.049 1.00 95.75 83 ASP A C 1
ATOM 633 O O . ASP A 1 83 ? 13.159 7.675 -2.329 1.00 95.75 83 ASP A O 1
ATOM 637 N N . ALA A 1 84 ? 11.624 6.174 -1.707 1.00 96.38 84 ALA A N 1
ATOM 638 C CA . ALA A 1 84 ? 10.491 7.082 -1.780 1.00 96.38 84 ALA A CA 1
ATOM 639 C C . ALA A 1 84 ? 10.158 7.682 -0.407 1.00 96.38 84 ALA A C 1
ATOM 641 O O . ALA A 1 84 ? 9.501 7.060 0.424 1.00 96.38 84 ALA A O 1
ATOM 642 N N . SER A 1 85 ? 10.487 8.959 -0.199 1.00 97.25 85 SER A N 1
ATOM 643 C CA . SER A 1 85 ? 10.078 9.700 1.010 1.00 97.25 85 SER A CA 1
ATOM 644 C C . SER A 1 85 ? 8.560 9.680 1.237 1.00 97.25 85 SER A C 1
ATOM 646 O O . SER A 1 85 ? 8.091 9.569 2.368 1.00 97.25 85 SER A O 1
ATOM 648 N N . LYS A 1 86 ? 7.784 9.718 0.147 1.00 97.94 86 LYS A N 1
ATOM 649 C CA . LYS A 1 86 ? 6.322 9.592 0.167 1.00 97.94 86 LYS A CA 1
ATOM 650 C C . LYS A 1 86 ? 5.857 8.251 0.748 1.00 97.94 86 LYS A C 1
ATOM 652 O O . LYS A 1 86 ? 4.861 8.247 1.457 1.00 97.94 86 LYS A O 1
ATOM 657 N N . TYR A 1 87 ? 6.567 7.146 0.491 1.00 98.44 87 TYR A N 1
ATOM 658 C CA . TYR A 1 87 ? 6.219 5.831 1.040 1.00 98.44 87 TYR A CA 1
ATOM 659 C C . TYR A 1 87 ? 6.282 5.856 2.568 1.00 98.44 87 TYR A C 1
ATOM 661 O O . TYR A 1 87 ? 5.299 5.531 3.233 1.00 98.44 87 TYR A O 1
ATOM 669 N N . TYR A 1 88 ? 7.404 6.319 3.124 1.00 98.06 88 TYR A N 1
ATOM 670 C CA . TYR A 1 88 ? 7.598 6.392 4.573 1.00 98.06 88 TYR A CA 1
ATOM 671 C C . TYR A 1 88 ? 6.673 7.418 5.237 1.00 98.06 88 TYR A C 1
ATOM 673 O O . TYR A 1 88 ? 6.149 7.162 6.317 1.00 98.06 88 TYR A O 1
ATOM 681 N N . GLY A 1 89 ? 6.388 8.540 4.566 1.00 97.81 89 GLY A N 1
ATOM 682 C CA . GLY A 1 89 ? 5.374 9.495 5.020 1.00 97.81 89 GLY A CA 1
ATOM 683 C C . GLY A 1 89 ? 3.980 8.865 5.130 1.00 97.81 89 GLY A C 1
ATOM 684 O O . GLY A 1 89 ? 3.307 9.027 6.146 1.00 97.81 89 GLY A O 1
ATOM 685 N N . THR A 1 90 ? 3.566 8.086 4.127 1.00 98.19 90 THR A N 1
ATOM 686 C CA . THR A 1 90 ? 2.294 7.348 4.154 1.00 98.19 90 THR A CA 1
ATOM 687 C C . THR A 1 90 ? 2.293 6.239 5.211 1.00 98.19 90 THR A C 1
ATOM 689 O O . THR A 1 90 ? 1.311 6.083 5.934 1.00 98.19 90 THR A O 1
ATOM 692 N N . ALA A 1 91 ? 3.385 5.484 5.350 1.00 97.75 91 ALA A N 1
ATOM 693 C CA . ALA A 1 91 ? 3.527 4.469 6.396 1.00 97.75 91 ALA A CA 1
ATOM 694 C C . ALA A 1 91 ? 3.404 5.082 7.801 1.00 97.75 91 ALA A C 1
ATOM 696 O O . ALA A 1 91 ? 2.711 4.537 8.662 1.00 97.75 91 ALA A O 1
ATOM 697 N N . TRP A 1 92 ? 4.011 6.252 8.012 1.00 97.19 92 TRP A N 1
ATOM 698 C CA . TRP A 1 92 ? 3.909 6.999 9.261 1.00 97.19 92 TRP A CA 1
ATOM 699 C C . TRP A 1 92 ? 2.475 7.452 9.549 1.00 97.19 92 TRP A C 1
ATOM 701 O O . TRP A 1 92 ? 1.999 7.305 10.672 1.00 97.19 92 TRP A O 1
ATOM 711 N N . GLU A 1 93 ? 1.755 7.950 8.543 1.00 97.38 93 GLU A N 1
ATOM 712 C CA . GLU A 1 93 ? 0.343 8.321 8.681 1.00 97.38 93 GLU A CA 1
ATOM 713 C C . GLU A 1 93 ? -0.520 7.125 9.116 1.00 97.38 93 GLU A C 1
ATOM 715 O O . GLU A 1 93 ? -1.340 7.239 10.030 1.00 97.38 93 GLU A O 1
ATOM 720 N N . ILE A 1 94 ? -0.280 5.946 8.534 1.00 97.25 94 ILE A N 1
ATOM 721 C CA . ILE A 1 94 ? -0.967 4.707 8.918 1.00 97.25 94 ILE A CA 1
ATOM 722 C C . ILE A 1 94 ? -0.601 4.289 10.349 1.00 97.25 94 ILE A C 1
ATOM 724 O O . ILE A 1 94 ? -1.485 3.912 11.122 1.00 97.25 94 ILE A O 1
ATOM 728 N N . ALA A 1 95 ? 0.677 4.368 10.726 1.00 95.44 95 ALA A N 1
ATOM 729 C CA . ALA A 1 95 ? 1.131 4.053 12.079 1.00 95.44 95 ALA A CA 1
ATOM 730 C C . ALA A 1 95 ? 0.515 5.002 13.120 1.00 95.44 95 ALA A C 1
ATOM 732 O O . ALA A 1 95 ? 0.038 4.551 14.163 1.00 95.44 95 ALA A O 1
ATOM 733 N N . LYS A 1 96 ? 0.426 6.297 12.803 1.00 95.31 96 LYS A N 1
ATOM 734 C CA . LYS A 1 96 ? -0.244 7.298 13.635 1.00 95.31 96 LYS A CA 1
ATOM 735 C C . LYS A 1 96 ? -1.729 6.976 13.813 1.00 95.31 96 LYS A C 1
ATOM 737 O O . LYS A 1 96 ? -2.196 6.904 14.946 1.00 95.31 96 LYS A O 1
ATOM 742 N N . LEU A 1 97 ? -2.448 6.663 12.729 1.00 95.19 97 LEU A N 1
ATOM 743 C CA . LEU A 1 97 ? -3.842 6.204 12.807 1.00 95.19 97 LEU A CA 1
ATOM 744 C C . LEU A 1 97 ? -3.992 4.942 13.667 1.00 95.19 97 LEU A C 1
ATOM 746 O O . LEU A 1 97 ? -4.960 4.807 14.411 1.00 95.19 97 LEU A O 1
ATOM 750 N N . ASN A 1 98 ? -3.042 4.009 13.584 1.00 94.25 98 ASN A N 1
ATOM 751 C CA . ASN A 1 98 ? -3.019 2.814 14.424 1.00 94.25 98 ASN A CA 1
ATOM 752 C C . ASN A 1 98 ? -2.815 3.139 15.915 1.00 94.25 98 ASN A C 1
ATOM 754 O O . ASN A 1 98 ? -3.399 2.455 16.750 1.00 94.25 98 ASN A O 1
ATOM 758 N N . MET A 1 99 ? -2.011 4.150 16.250 1.00 92.44 99 MET A N 1
ATOM 759 C CA . MET A 1 99 ? -1.776 4.578 17.634 1.00 92.44 99 MET A CA 1
ATOM 760 C C . MET A 1 99 ? -2.956 5.361 18.219 1.00 92.44 99 MET A C 1
ATOM 762 O O . MET A 1 99 ? -3.254 5.228 19.401 1.00 92.44 99 MET A O 1
ATOM 766 N N . GLU A 1 100 ? -3.622 6.174 17.400 1.00 93.12 100 GLU A N 1
ATOM 767 C CA . GLU A 1 100 ? -4.713 7.057 17.832 1.00 93.12 100 GLU A CA 1
ATOM 768 C C . GLU A 1 100 ? -6.080 6.357 17.875 1.00 93.12 100 GLU A C 1
ATOM 770 O O . GLU A 1 100 ? -7.028 6.879 18.465 1.00 93.12 100 GLU A O 1
ATOM 775 N N . ARG A 1 101 ? -6.217 5.178 17.253 1.00 92.00 101 ARG A N 1
ATOM 776 C CA . ARG A 1 101 ? -7.502 4.474 17.204 1.00 92.00 101 ARG A CA 1
ATOM 777 C C . ARG A 1 101 ? -7.908 3.907 18.564 1.00 92.00 101 ARG A C 1
ATOM 779 O O . ARG A 1 101 ? -7.091 3.380 19.316 1.00 92.00 101 ARG A O 1
ATOM 786 N N . ALA A 1 102 ? -9.209 3.927 18.835 1.00 91.31 102 ALA A N 1
ATOM 787 C CA . ALA A 1 102 ? -9.756 3.358 20.060 1.00 91.31 102 ALA A CA 1
ATOM 788 C C . ALA A 1 102 ? -9.626 1.817 20.082 1.00 91.31 102 ALA A C 1
ATOM 790 O O . ALA A 1 102 ? -9.676 1.176 19.021 1.00 91.31 102 ALA A O 1
ATOM 791 N N . PRO A 1 103 ? -9.518 1.193 21.273 1.00 88.38 103 PRO A N 1
ATOM 792 C CA . PRO A 1 103 ? -9.513 -0.261 21.405 1.00 88.38 103 PRO A CA 1
ATOM 793 C C . PRO A 1 103 ? -10.704 -0.910 20.688 1.00 88.38 103 PRO A C 1
ATOM 795 O O . PRO A 1 103 ? -11.837 -0.445 20.783 1.00 88.38 103 PRO A O 1
ATOM 798 N N . GLY A 1 104 ? -10.444 -1.991 19.950 1.00 85.50 104 GLY A N 1
ATOM 799 C CA . GLY A 1 104 ? -11.471 -2.722 19.202 1.00 85.50 104 GLY A CA 1
ATOM 800 C C . GLY A 1 104 ? -11.801 -2.152 17.819 1.00 85.50 104 GLY A C 1
ATOM 801 O O . GLY A 1 104 ? -12.431 -2.859 17.029 1.00 85.50 104 GLY A O 1
ATOM 802 N N . GLN A 1 105 ? -11.334 -0.944 17.472 1.00 93.94 105 GLN A N 1
ATOM 803 C CA . GLN A 1 105 ? -11.431 -0.450 16.098 1.00 93.94 105 GLN A CA 1
ATOM 804 C C . GLN A 1 105 ? -10.558 -1.297 15.168 1.00 93.94 105 GLN A C 1
ATOM 806 O O . GLN A 1 105 ? -9.389 -1.577 15.447 1.00 93.94 105 GLN A O 1
ATOM 811 N N . SER A 1 106 ? -11.153 -1.713 14.055 1.00 94.56 106 SER A N 1
ATOM 812 C CA . SER A 1 106 ? -10.487 -2.506 13.028 1.00 94.56 106 SER A CA 1
ATOM 813 C C . SER A 1 106 ? -9.646 -1.625 12.115 1.00 94.56 106 SER A C 1
ATOM 815 O O . SER A 1 106 ? -10.050 -0.516 11.759 1.00 94.56 106 SER A O 1
ATOM 817 N N . LEU A 1 107 ? -8.494 -2.154 11.719 1.00 96.44 107 LEU A N 1
ATOM 818 C CA . LEU A 1 107 ? -7.600 -1.571 10.737 1.00 96.44 107 LEU A CA 1
ATOM 819 C C . LEU A 1 107 ? -7.282 -2.621 9.677 1.00 96.44 107 LEU A C 1
ATOM 821 O O . LEU A 1 107 ? -6.905 -3.748 10.009 1.00 96.44 107 LEU A O 1
ATOM 825 N N . ILE A 1 108 ? -7.435 -2.243 8.413 1.00 97.62 108 ILE A N 1
ATOM 826 C CA . ILE A 1 108 ? -7.052 -3.063 7.268 1.00 97.62 108 ILE A CA 1
ATOM 827 C C . ILE A 1 108 ? -6.024 -2.281 6.470 1.00 97.62 108 ILE A C 1
ATOM 829 O O . ILE A 1 108 ? -6.316 -1.174 6.031 1.00 97.62 108 ILE A O 1
ATOM 833 N N . VAL A 1 109 ? -4.838 -2.848 6.272 1.00 98.06 109 VAL A N 1
ATOM 834 C CA . VAL A 1 109 ? -3.776 -2.236 5.467 1.00 98.06 109 VAL A CA 1
ATOM 835 C C . VAL A 1 109 ? -3.478 -3.127 4.275 1.00 98.06 109 VAL A C 1
ATOM 837 O O . VAL A 1 109 ? -3.360 -4.341 4.413 1.00 98.06 109 VAL A O 1
ATOM 840 N N . MET A 1 110 ? -3.342 -2.524 3.104 1.00 98.19 110 MET A N 1
ATOM 841 C CA . MET A 1 110 ? -2.928 -3.180 1.870 1.00 98.19 110 MET A CA 1
ATOM 842 C C . MET A 1 110 ? -1.666 -2.493 1.371 1.00 98.19 110 MET A C 1
ATOM 844 O O . MET A 1 110 ? -1.618 -1.265 1.339 1.00 98.19 110 MET A O 1
ATOM 848 N N . GLY A 1 111 ? -0.658 -3.269 0.992 1.00 97.88 111 GLY A N 1
ATOM 849 C CA . GLY A 1 111 ? 0.586 -2.752 0.440 1.00 97.88 111 GLY A CA 1
ATOM 850 C C . GLY A 1 111 ? 1.020 -3.527 -0.790 1.00 97.88 111 GLY A C 1
ATOM 851 O O . GLY A 1 111 ? 0.868 -4.747 -0.844 1.00 97.88 111 GLY A O 1
ATOM 852 N N . HIS A 1 112 ? 1.593 -2.829 -1.766 1.00 96.75 112 HIS A N 1
ATOM 853 C CA . HIS A 1 112 ? 2.080 -3.438 -2.999 1.00 96.75 112 HIS A CA 1
ATOM 854 C C . HIS A 1 112 ? 3.427 -2.856 -3.411 1.00 96.75 112 HIS A C 1
ATOM 856 O O . HIS A 1 112 ? 3.613 -1.642 -3.362 1.00 96.75 112 HIS A O 1
ATOM 862 N N . LEU A 1 113 ? 4.346 -3.724 -3.836 1.00 94.81 113 LEU A N 1
ATOM 863 C CA . LEU A 1 113 ? 5.598 -3.359 -4.495 1.00 94.81 113 LEU A CA 1
ATOM 864 C C . LEU A 1 113 ? 5.579 -3.930 -5.905 1.00 94.81 113 LEU A C 1
ATOM 866 O O . LEU A 1 113 ? 5.568 -5.153 -6.108 1.00 94.81 113 LEU A O 1
ATOM 870 N N . ARG A 1 114 ? 5.566 -3.028 -6.879 1.00 91.69 114 ARG A N 1
ATOM 871 C CA . ARG A 1 114 ? 5.330 -3.346 -8.275 1.00 91.69 114 ARG A CA 1
ATOM 872 C C . ARG A 1 114 ? 6.620 -3.741 -8.974 1.00 91.69 114 ARG A C 1
ATOM 874 O O . ARG A 1 114 ? 7.652 -3.076 -8.891 1.00 91.69 114 ARG A O 1
ATOM 881 N N . ARG A 1 115 ? 6.505 -4.800 -9.765 1.00 88.00 115 ARG A N 1
ATOM 882 C CA . ARG A 1 115 ? 7.439 -5.170 -10.816 1.00 88.00 115 ARG A CA 1
ATOM 883 C C . ARG A 1 115 ? 6.679 -5.180 -12.132 1.00 88.00 115 ARG A C 1
ATOM 885 O O . ARG A 1 115 ? 5.779 -5.990 -12.325 1.00 88.00 115 ARG A O 1
ATOM 892 N N . ALA A 1 116 ? 7.020 -4.261 -13.023 1.00 82.81 116 ALA A N 1
ATOM 893 C CA . ALA A 1 116 ? 6.399 -4.175 -14.330 1.00 82.81 116 ALA A CA 1
ATOM 894 C C . ALA A 1 116 ? 6.841 -5.352 -15.212 1.00 82.81 116 ALA A C 1
ATOM 896 O O . ALA A 1 116 ? 7.972 -5.855 -15.115 1.00 82.81 116 ALA A O 1
ATOM 897 N N . SER A 1 117 ? 5.985 -5.744 -16.151 1.00 77.19 117 SER A N 1
ATOM 898 C CA . SER A 1 117 ? 6.398 -6.612 -17.253 1.00 77.19 117 SER A CA 1
ATOM 899 C C . SER A 1 117 ? 7.577 -5.978 -18.008 1.00 77.19 117 SER A C 1
ATOM 901 O O . SER A 1 117 ? 7.795 -4.769 -17.947 1.00 77.19 117 SER A O 1
ATOM 903 N N . SER A 1 118 ? 8.370 -6.766 -18.738 1.00 65.88 118 SER A N 1
ATOM 904 C CA . SER A 1 118 ? 9.535 -6.242 -19.482 1.00 65.88 118 SER A CA 1
ATOM 905 C C . SER A 1 118 ? 9.192 -5.178 -20.539 1.00 65.88 118 SER A C 1
ATOM 907 O O . SER A 1 118 ? 10.092 -4.522 -21.043 1.00 65.88 118 SER A O 1
ATOM 909 N N . GLN A 1 119 ? 7.913 -5.037 -20.897 1.00 66.00 119 GLN A N 1
ATOM 910 C CA . GLN A 1 119 ? 7.395 -4.029 -21.830 1.00 66.00 119 GLN A CA 1
ATOM 911 C C . GLN A 1 119 ? 6.414 -3.057 -21.146 1.00 66.00 119 GLN A C 1
ATOM 913 O O . GLN A 1 119 ? 5.827 -2.201 -21.802 1.00 66.00 119 GLN A O 1
ATOM 918 N N . GLY A 1 120 ? 6.198 -3.205 -19.837 1.00 68.62 120 GLY A N 1
ATOM 919 C CA . GLY A 1 120 ? 5.235 -2.426 -19.076 1.00 68.62 120 GLY A CA 1
ATOM 920 C C . GLY A 1 120 ? 5.773 -1.038 -18.758 1.00 68.62 120 GLY A C 1
ATOM 921 O O . GLY A 1 120 ? 6.914 -0.880 -18.329 1.00 68.62 120 GLY A O 1
ATOM 922 N N . LEU A 1 121 ? 4.927 -0.025 -18.925 1.00 80.38 121 LEU A N 1
ATOM 923 C CA . LEU A 1 121 ? 5.256 1.340 -18.534 1.00 80.38 121 LEU A CA 1
ATOM 924 C C . LEU A 1 121 ? 5.359 1.457 -17.002 1.00 80.38 121 LEU A C 1
ATOM 926 O O . LEU A 1 121 ? 4.560 0.886 -16.245 1.00 80.38 121 LEU A O 1
ATOM 930 N N . VAL A 1 122 ? 6.337 2.238 -16.549 1.00 86.12 122 VAL A N 1
ATOM 931 C CA . VAL A 1 122 ? 6.504 2.637 -15.148 1.00 86.12 122 VAL A CA 1
ATOM 932 C C . VAL A 1 122 ? 5.803 3.977 -14.959 1.00 86.12 122 VAL A C 1
ATOM 934 O O . VAL A 1 122 ? 6.252 4.999 -15.467 1.00 86.12 122 VAL A O 1
ATOM 937 N N . ALA A 1 123 ? 4.657 3.964 -14.281 1.00 88.50 123 ALA A N 1
ATOM 938 C CA . ALA A 1 123 ? 3.888 5.166 -13.978 1.00 88.50 123 ALA A CA 1
ATOM 939 C C . ALA A 1 123 ? 2.969 4.922 -12.777 1.00 88.50 123 ALA A C 1
ATOM 941 O O . ALA A 1 123 ? 2.448 3.817 -12.612 1.00 88.50 123 ALA A O 1
ATOM 942 N N . GLN A 1 124 ? 2.692 5.978 -12.005 1.00 91.50 124 GLN A N 1
ATOM 943 C CA . GLN A 1 124 ? 1.803 5.941 -10.837 1.00 91.50 124 GLN A CA 1
ATOM 944 C C . GLN A 1 124 ? 0.447 5.286 -11.139 1.00 91.50 124 GLN A C 1
ATOM 946 O O . GLN A 1 124 ? -0.073 4.525 -10.327 1.00 91.50 124 GLN A O 1
ATOM 951 N N . LYS A 1 125 ? -0.128 5.544 -12.323 1.00 89.94 125 LYS A N 1
ATOM 952 C CA . LYS A 1 125 ? -1.441 5.000 -12.703 1.00 89.94 125 LYS A CA 1
ATOM 953 C C . LYS A 1 125 ? -1.490 3.470 -12.739 1.00 89.94 125 LYS A C 1
ATOM 955 O O . LYS A 1 125 ? -2.582 2.928 -12.628 1.00 89.94 125 LYS A O 1
ATOM 960 N N . PHE A 1 126 ? -0.345 2.798 -12.861 1.00 90.25 126 PHE A N 1
ATOM 961 C CA . PHE A 1 126 ? -0.234 1.338 -12.855 1.00 90.25 126 PHE A CA 1
ATOM 962 C C . PHE A 1 126 ? 0.176 0.761 -11.494 1.00 90.25 126 PHE A C 1
ATOM 964 O O . PHE A 1 126 ? 0.220 -0.453 -11.339 1.00 90.25 126 PHE A O 1
ATOM 971 N N . ALA A 1 127 ? 0.496 1.603 -10.509 1.00 93.25 127 ALA A N 1
ATOM 972 C CA . ALA A 1 127 ? 0.808 1.141 -9.166 1.00 93.25 127 ALA A CA 1
ATOM 973 C C . ALA A 1 127 ? -0.475 0.729 -8.430 1.00 93.25 127 ALA A C 1
ATOM 975 O O . ALA A 1 127 ? -1.504 1.402 -8.513 1.00 93.25 127 ALA A O 1
ATOM 976 N N . HIS A 1 128 ? -0.407 -0.379 -7.708 1.00 95.25 128 HIS A N 1
ATOM 977 C CA . HIS A 1 128 ? -1.472 -0.856 -6.832 1.00 95.25 128 HIS A CA 1
ATOM 978 C C . HIS A 1 128 ? -1.303 -0.275 -5.416 1.00 95.25 128 HIS A C 1
ATOM 980 O O . HIS A 1 128 ? -0.198 0.153 -5.088 1.00 95.25 128 HIS A O 1
ATOM 986 N N . PRO A 1 129 ? -2.341 -0.290 -4.557 1.00 96.56 129 PRO A N 1
ATOM 987 C CA . PRO A 1 129 ? -3.709 -0.758 -4.810 1.00 96.56 129 PRO A CA 1
ATOM 988 C C . PRO A 1 129 ? -4.562 0.251 -5.600 1.00 96.56 129 PRO A C 1
ATOM 990 O O . PRO A 1 129 ? -4.356 1.465 -5.518 1.00 96.56 129 PRO A O 1
ATOM 993 N N . PHE A 1 130 ? -5.539 -0.263 -6.349 1.00 95.69 130 PHE A N 1
ATOM 994 C CA . PHE A 1 130 ? -6.588 0.524 -7.003 1.00 95.69 130 PHE A CA 1
ATOM 995 C C . PHE A 1 130 ? -7.776 0.707 -6.063 1.00 95.69 130 PHE A C 1
ATOM 997 O O . PHE A 1 130 ? -8.101 -0.216 -5.318 1.00 95.69 130 PHE A O 1
ATOM 1004 N N . ILE A 1 131 ? -8.416 1.875 -6.121 1.00 96.25 131 ILE A N 1
ATOM 1005 C CA . ILE A 1 131 ? -9.598 2.216 -5.326 1.00 96.25 131 ILE A CA 1
ATOM 1006 C C . ILE A 1 131 ? -10.766 2.467 -6.269 1.00 96.25 131 ILE A C 1
ATOM 1008 O O . ILE A 1 131 ? -10.580 3.116 -7.295 1.00 96.25 131 ILE A O 1
ATOM 1012 N N . GLU A 1 132 ? -11.941 1.978 -5.893 1.00 96.06 132 GLU A N 1
ATOM 1013 C CA . GLU A 1 132 ? -13.205 2.217 -6.588 1.00 96.06 132 GLU A CA 1
ATOM 1014 C C . GLU A 1 132 ? -14.305 2.454 -5.551 1.00 96.06 132 GLU A C 1
ATOM 1016 O O . GLU A 1 132 ? -14.370 1.743 -4.548 1.00 96.06 132 GLU A O 1
ATOM 1021 N N . GLU A 1 133 ? -15.187 3.422 -5.783 1.00 96.44 133 GLU A N 1
ATOM 1022 C CA . GLU A 1 133 ? -16.403 3.582 -4.986 1.00 96.44 133 GLU A CA 1
ATOM 1023 C C . GLU A 1 133 ? -17.594 3.036 -5.766 1.00 96.44 133 GLU A C 1
ATOM 1025 O O . GLU A 1 133 ? -17.861 3.451 -6.892 1.00 96.44 133 GLU A O 1
ATOM 1030 N N . ARG A 1 134 ? -18.317 2.091 -5.166 1.00 95.50 134 ARG A N 1
ATOM 1031 C CA . ARG A 1 134 ? -19.481 1.474 -5.792 1.00 95.50 134 ARG A CA 1
ATOM 1032 C C . ARG A 1 134 ? -20.534 1.149 -4.748 1.00 95.50 134 ARG A C 1
ATOM 1034 O O . ARG A 1 134 ? -20.224 0.553 -3.719 1.00 95.50 134 ARG A O 1
ATOM 1041 N N . ASP A 1 135 ? -21.778 1.522 -5.042 1.00 94.19 135 ASP A N 1
ATOM 1042 C CA . ASP A 1 135 ? -22.944 1.279 -4.185 1.00 94.19 135 ASP A CA 1
ATOM 1043 C C . ASP A 1 135 ? -22.754 1.826 -2.750 1.00 94.19 135 ASP A C 1
ATOM 1045 O O . ASP A 1 135 ? -23.182 1.221 -1.770 1.00 94.19 135 ASP A O 1
ATOM 1049 N N . GLY A 1 136 ? -22.070 2.973 -2.622 1.00 92.81 136 GLY A N 1
ATOM 1050 C CA . GLY A 1 136 ? -21.760 3.612 -1.335 1.00 92.81 136 GLY A CA 1
ATOM 1051 C C . GLY A 1 136 ? -20.664 2.916 -0.518 1.00 92.81 136 GLY A C 1
ATOM 1052 O O . GLY A 1 136 ? -20.486 3.230 0.658 1.00 92.81 136 GLY A O 1
ATOM 1053 N N . VAL A 1 137 ? -19.934 1.970 -1.116 1.00 94.12 137 VAL A N 1
ATOM 1054 C CA . VAL A 1 137 ? -18.831 1.238 -0.484 1.00 94.12 137 VAL A CA 1
ATOM 1055 C C . VAL A 1 137 ? -17.531 1.525 -1.229 1.00 94.12 137 VAL A C 1
ATOM 1057 O O . VAL A 1 137 ? -17.461 1.407 -2.453 1.00 94.12 137 VAL A O 1
ATOM 1060 N N . THR A 1 138 ? -16.477 1.867 -0.488 1.00 97.12 138 THR A N 1
ATOM 1061 C CA . THR A 1 138 ? -15.125 1.998 -1.040 1.00 97.12 138 THR A CA 1
ATOM 1062 C C . THR A 1 138 ? -14.437 0.636 -1.078 1.00 97.12 138 THR A C 1
ATOM 1064 O O . THR A 1 138 ? -14.253 -0.011 -0.048 1.00 97.12 138 THR A O 1
ATOM 1067 N N . TRP A 1 139 ? -14.006 0.223 -2.264 1.00 96.69 139 TRP A N 1
ATOM 1068 C CA . TRP A 1 139 ? -13.280 -1.014 -2.523 1.00 96.69 139 TRP A CA 1
ATOM 1069 C C . TRP A 1 139 ? -11.809 -0.722 -2.792 1.00 96.69 139 TRP A C 1
ATOM 1071 O O . TRP A 1 139 ? -11.474 0.268 -3.439 1.00 96.69 139 TRP A O 1
ATOM 1081 N N . ALA A 1 140 ? -10.933 -1.615 -2.336 1.00 96.62 140 ALA A N 1
ATOM 1082 C CA . ALA A 1 140 ? -9.525 -1.624 -2.706 1.00 96.62 140 ALA A CA 1
ATOM 1083 C C . ALA A 1 140 ? -9.144 -2.968 -3.325 1.00 96.62 140 ALA A C 1
ATOM 1085 O O . ALA A 1 140 ? -9.529 -4.026 -2.825 1.00 96.62 140 ALA A O 1
ATOM 1086 N N . PHE A 1 141 ? -8.361 -2.927 -4.400 1.00 95.31 141 PHE A N 1
ATOM 1087 C CA . PHE A 1 141 ? -7.935 -4.114 -5.129 1.00 95.31 141 PHE A CA 1
ATOM 1088 C C . PHE A 1 141 ? -6.438 -4.081 -5.440 1.00 95.31 141 PHE A C 1
ATOM 1090 O O . PHE A 1 141 ? -5.893 -3.064 -5.875 1.00 95.31 141 PHE A O 1
ATOM 1097 N N . GLN A 1 142 ? -5.774 -5.222 -5.242 1.00 94.00 142 GLN A N 1
ATOM 1098 C CA . GLN A 1 142 ? -4.385 -5.434 -5.633 1.00 94.00 142 GLN A CA 1
ATOM 1099 C C . GLN A 1 142 ? -4.186 -6.818 -6.242 1.00 94.00 142 GLN A C 1
ATOM 1101 O O . GLN A 1 142 ? -4.787 -7.791 -5.789 1.00 94.00 142 GLN A O 1
ATOM 1106 N N . HIS A 1 143 ? -3.336 -6.895 -7.264 1.00 89.44 143 HIS A N 1
ATOM 1107 C CA . HIS A 1 143 ? -3.090 -8.114 -8.022 1.00 89.44 143 HIS A CA 1
ATOM 1108 C C . HIS A 1 143 ? -1.593 -8.420 -8.129 1.00 89.44 143 HIS A C 1
ATOM 1110 O O . HIS A 1 143 ? -0.746 -7.523 -8.201 1.00 89.44 143 HIS A O 1
ATOM 1116 N N . ASN A 1 144 ? -1.267 -9.710 -8.165 1.00 87.12 144 ASN A N 1
ATOM 1117 C CA . ASN A 1 144 ? 0.078 -10.201 -8.411 1.00 87.12 144 ASN A CA 1
ATOM 1118 C C . ASN A 1 144 ? 0.043 -11.273 -9.497 1.00 87.12 144 ASN A C 1
ATOM 1120 O O . ASN A 1 144 ? -0.512 -12.349 -9.281 1.00 87.12 144 ASN A O 1
ATOM 1124 N N . GLY A 1 145 ? 0.645 -10.964 -10.643 1.00 78.94 145 GLY A N 1
ATOM 1125 C CA . GLY A 1 145 ? 0.662 -11.835 -11.806 1.00 78.94 145 GLY A CA 1
ATOM 1126 C C . GLY A 1 145 ? 0.201 -11.143 -13.083 1.00 78.94 145 GLY A C 1
ATOM 1127 O O . GLY A 1 145 ? -0.008 -9.928 -13.144 1.00 78.94 145 GLY A O 1
ATOM 1128 N N . SER A 1 146 ? 0.044 -11.959 -14.117 1.00 75.94 146 SER A N 1
ATOM 1129 C CA . SER A 1 146 ? -0.258 -11.542 -15.484 1.00 75.94 146 SER A CA 1
ATOM 1130 C C . SER A 1 146 ? -1.685 -11.927 -15.860 1.00 75.94 146 SER A C 1
ATOM 1132 O O . SER A 1 146 ? -2.093 -13.068 -15.645 1.00 75.94 146 SER A O 1
ATOM 1134 N N . LEU A 1 147 ? -2.427 -11.010 -16.480 1.00 73.69 147 LEU A N 1
ATOM 1135 C CA . LEU A 1 147 ? -3.701 -11.327 -17.130 1.00 73.69 147 LEU A CA 1
ATOM 1136 C C . LEU A 1 147 ? -3.420 -11.738 -18.584 1.00 73.69 147 LEU A C 1
ATOM 1138 O O . LEU A 1 147 ? -2.755 -11.003 -19.305 1.00 73.69 147 LEU A O 1
ATOM 1142 N N . ILE A 1 148 ? -3.902 -12.911 -19.008 1.00 68.50 148 ILE A N 1
ATOM 1143 C CA . ILE A 1 148 ? -3.621 -13.497 -20.342 1.00 68.50 148 ILE A CA 1
ATOM 1144 C C . ILE A 1 148 ? -4.660 -13.052 -21.396 1.00 68.50 148 ILE A C 1
ATOM 1146 O O . ILE A 1 148 ? -4.588 -13.423 -22.562 1.00 68.50 148 ILE A O 1
ATOM 1150 N N . THR A 1 149 ? -5.655 -12.250 -21.019 1.00 59.56 149 THR A N 1
ATOM 1151 C CA . THR A 1 149 ? -6.726 -11.839 -21.934 1.00 59.56 149 THR A CA 1
ATOM 1152 C C . THR A 1 149 ? -6.258 -10.740 -22.895 1.00 59.56 149 THR A C 1
ATOM 1154 O O . THR A 1 149 ? -6.182 -9.572 -22.517 1.00 59.56 149 THR A O 1
ATOM 1157 N N . ASP A 1 150 ? -5.976 -11.144 -24.137 1.00 52.44 150 ASP A N 1
ATOM 1158 C CA . ASP A 1 150 ? -5.707 -10.323 -25.328 1.00 52.44 150 ASP A CA 1
ATOM 1159 C C . ASP A 1 150 ? -6.876 -9.372 -25.660 1.00 52.44 150 ASP A C 1
ATOM 1161 O O . ASP A 1 150 ? -7.698 -9.656 -26.530 1.00 52.44 150 ASP A O 1
ATOM 1165 N N . SER A 1 151 ? -6.973 -8.213 -25.009 1.00 53.25 151 SER A N 1
ATOM 1166 C CA . SER A 1 151 ? -7.836 -7.127 -25.508 1.00 53.25 151 SER A CA 1
ATOM 1167 C C . SER A 1 151 ? -7.091 -6.100 -26.366 1.00 53.25 151 SER A C 1
ATOM 1169 O O . SER A 1 151 ? -7.708 -5.159 -26.851 1.00 53.25 151 SER A O 1
ATOM 1171 N N . GLY A 1 152 ? -5.779 -6.253 -26.590 1.00 50.16 152 GLY A N 1
ATOM 1172 C CA . GLY A 1 152 ? -4.985 -5.366 -27.459 1.00 50.16 152 GLY A CA 1
ATOM 1173 C C . GLY A 1 152 ? -4.828 -3.917 -26.963 1.00 50.16 152 GLY A C 1
ATOM 1174 O O . GLY A 1 152 ? -4.047 -3.155 -27.531 1.00 50.16 152 GLY A O 1
ATOM 1175 N N . ASP A 1 153 ? -5.512 -3.535 -25.882 1.00 54.53 153 ASP A N 1
ATOM 1176 C CA . ASP A 1 153 ? -5.473 -2.200 -25.286 1.00 54.53 153 ASP A CA 1
ATOM 1177 C C . ASP A 1 153 ? -4.237 -2.043 -24.387 1.00 54.53 153 ASP A C 1
ATOM 1179 O O . ASP A 1 153 ? -4.292 -2.070 -23.150 1.00 54.53 153 ASP A O 1
ATOM 1183 N N . SER A 1 154 ? -3.081 -1.879 -25.032 1.00 54.03 154 SER A N 1
ATOM 1184 C CA . SER A 1 154 ? -1.838 -1.547 -24.338 1.00 54.03 154 SER A CA 1
ATOM 1185 C C . SER A 1 154 ? -2.021 -0.254 -23.524 1.00 54.03 154 SER A C 1
ATOM 1187 O O . SER A 1 154 ? -2.340 0.811 -24.047 1.00 54.03 154 SER A O 1
ATOM 1189 N N . GLY A 1 155 ? -1.871 -0.353 -22.199 1.00 54.47 155 GLY A N 1
ATOM 1190 C CA . GLY A 1 155 ? -1.904 0.794 -21.284 1.00 54.47 155 GLY A CA 1
ATOM 1191 C C . GLY A 1 155 ? -3.219 1.071 -20.543 1.00 54.47 155 GLY A C 1
ATOM 1192 O O . GLY A 1 155 ? -3.245 2.034 -19.770 1.00 54.47 155 GLY A O 1
ATOM 1193 N N . LYS A 1 156 ? -4.269 0.251 -20.713 1.00 54.94 156 LYS A N 1
ATOM 1194 C CA . LYS A 1 156 ? -5.484 0.296 -19.863 1.00 54.94 156 LYS A CA 1
ATOM 1195 C C . LYS A 1 156 ? -5.487 -0.730 -18.728 1.00 54.94 156 LYS A C 1
ATOM 1197 O O . LYS A 1 156 ? -6.189 -0.537 -17.741 1.00 54.94 156 LYS A O 1
ATOM 1202 N N . ILE A 1 157 ? -4.703 -1.795 -18.862 1.00 58.78 157 ILE A N 1
ATOM 1203 C CA . ILE A 1 157 ? -4.625 -2.898 -17.900 1.00 58.78 157 ILE A CA 1
ATOM 1204 C C . ILE A 1 157 ? -3.208 -3.008 -17.330 1.00 58.78 157 ILE A C 1
ATOM 1206 O O . ILE A 1 157 ? -2.231 -2.928 -18.075 1.00 58.78 157 ILE A O 1
ATOM 1210 N N . ASP A 1 158 ? -3.084 -3.190 -16.012 1.00 61.41 158 ASP A N 1
ATOM 1211 C CA . ASP A 1 158 ? -1.811 -3.588 -15.394 1.00 61.41 158 ASP A CA 1
ATOM 1212 C C . ASP A 1 158 ? -1.647 -5.110 -15.523 1.00 61.41 158 ASP A C 1
ATOM 1214 O O . ASP A 1 158 ? -1.947 -5.874 -14.607 1.00 61.41 158 ASP A O 1
ATOM 1218 N N . SER A 1 159 ? -1.234 -5.561 -16.710 1.00 57.31 159 SER A N 1
ATOM 1219 C CA . SER A 1 159 ? -0.817 -6.945 -16.956 1.00 57.31 159 SER A CA 1
ATOM 1220 C C . SER A 1 159 ? 0.706 -7.053 -16.799 1.00 57.31 159 SER A C 1
ATOM 1222 O O . SER A 1 159 ? 1.451 -6.464 -17.592 1.00 57.31 159 SER A O 1
ATOM 1224 N N . GLN A 1 160 ? 1.171 -7.769 -15.768 1.00 57.12 160 GLN A N 1
ATOM 1225 C CA . GLN A 1 160 ? 2.605 -8.033 -15.525 1.00 57.12 160 GLN A CA 1
ATOM 1226 C C . GLN A 1 160 ? 3.179 -9.083 -16.482 1.00 57.12 160 GLN A C 1
ATOM 1228 O O . GLN A 1 160 ? 2.379 -9.816 -17.097 1.00 57.12 160 GLN A O 1
#

Sequence (160 aa):
MSQRTRVSNRPARLASRMCRMMGVVSRGPVYYDLFEEFADLATKGMCPIGAPDERGHKDGWGLACFQNGSLKVHMRDAGSAPDASKYYGTAWEIAKLNMERAPGQSLIVMGHLRRASSQGLVAQKFAHPFIEERDGVTWAFQHNGSLITDSGDSGKIDSQ

Radius of gyration: 18.06 Å; chains: 1; bounding box: 42×42×65 Å